Protein AF-A0A4Y4CRB0-F1 (afdb_monomer)

Radius of gyration: 25.73 Å; Cα contacts (8 Å, |Δi|>4): 33; chains: 1; bounding box: 75×57×46 Å

Structure (mmCIF, N/CA/C/O backbone):
data_AF-A0A4Y4CRB0-F1
#
_entry.id   AF-A0A4Y4CRB0-F1
#
loop_
_atom_site.group_PDB
_atom_site.id
_atom_site.type_symbol
_atom_site.label_atom_id
_atom_site.label_alt_id
_atom_site.label_comp_id
_atom_site.label_asym_id
_atom_site.label_entity_id
_atom_site.label_seq_id
_atom_site.pdbx_PDB_ins_code
_atom_site.Cartn_x
_atom_site.Cartn_y
_atom_site.Cartn_z
_atom_site.occupancy
_atom_site.B_iso_or_equiv
_atom_site.auth_seq_id
_atom_site.auth_comp_id
_atom_site.auth_asym_id
_atom_site.auth_atom_id
_atom_site.pdbx_PDB_model_num
ATOM 1 N N . MET A 1 1 ? 43.149 47.232 -13.795 1.00 36.75 1 MET A N 1
ATOM 2 C CA . MET A 1 1 ? 41.683 47.070 -13.944 1.00 36.75 1 MET A CA 1
ATOM 3 C C . MET A 1 1 ? 41.305 45.6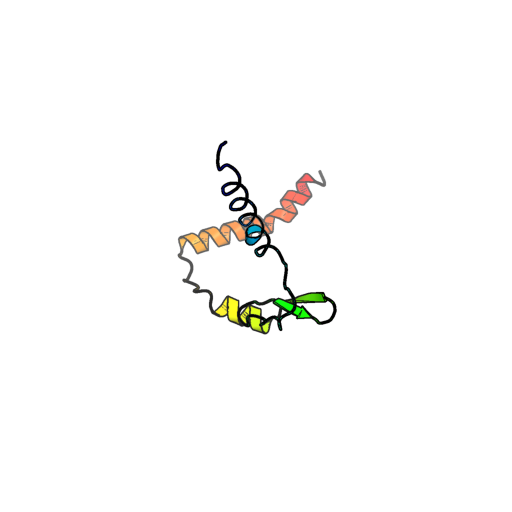62 -13.511 1.00 36.75 1 MET A C 1
ATOM 5 O O . MET A 1 1 ? 42.050 44.728 -13.763 1.00 36.75 1 MET A O 1
ATOM 9 N N . LYS A 1 2 ? 40.227 45.563 -12.729 1.00 37.97 2 LYS A N 1
ATOM 10 C CA . LYS A 1 2 ? 39.825 44.425 -11.890 1.00 37.97 2 LYS A CA 1
ATOM 11 C C . LYS A 1 2 ? 39.638 43.121 -12.679 1.00 37.97 2 LYS A C 1
ATOM 13 O O . LYS A 1 2 ? 38.772 43.053 -13.544 1.00 37.97 2 LYS A O 1
ATOM 18 N N . SER A 1 3 ? 40.368 42.081 -12.272 1.00 43.94 3 SER A N 1
ATOM 19 C CA . SER A 1 3 ? 40.029 40.670 -12.496 1.00 43.94 3 SER A CA 1
ATOM 20 C C . SER A 1 3 ? 38.631 40.403 -11.919 1.00 43.94 3 SER A C 1
ATOM 22 O O . SER A 1 3 ? 38.458 40.220 -10.715 1.00 43.94 3 SER A O 1
ATOM 24 N N . ARG A 1 4 ? 37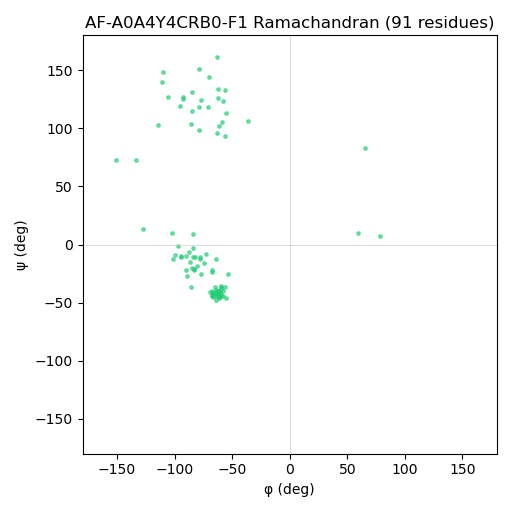.598 40.516 -12.761 1.00 48.31 4 ARG A N 1
ATOM 25 C CA . ARG A 1 4 ? 36.185 40.344 -12.375 1.00 48.31 4 ARG A CA 1
ATOM 26 C C . ARG A 1 4 ? 35.452 39.339 -13.272 1.00 48.31 4 ARG A C 1
ATOM 28 O O . ARG A 1 4 ? 34.233 39.259 -13.222 1.00 48.31 4 ARG A O 1
ATOM 35 N N . THR A 1 5 ? 36.190 38.562 -14.065 1.00 48.34 5 THR A N 1
ATOM 36 C CA . THR A 1 5 ? 35.623 37.692 -15.114 1.00 48.34 5 THR A CA 1
ATOM 37 C C . THR A 1 5 ? 35.536 36.217 -14.699 1.00 48.34 5 THR A C 1
ATOM 39 O O . THR A 1 5 ? 34.837 35.440 -15.337 1.00 48.34 5 THR A O 1
ATOM 42 N N . ALA A 1 6 ? 36.183 35.813 -13.599 1.00 47.19 6 ALA A N 1
ATOM 43 C CA . ALA A 1 6 ? 36.223 34.407 -13.172 1.00 47.19 6 ALA A CA 1
ATOM 44 C C . ALA A 1 6 ? 35.039 33.964 -12.286 1.00 47.19 6 ALA A C 1
ATOM 46 O O . ALA A 1 6 ? 34.827 32.770 -12.105 1.00 47.19 6 ALA A O 1
ATOM 47 N N . ARG A 1 7 ? 34.251 34.893 -11.724 1.00 45.97 7 ARG A N 1
ATOM 48 C CA . ARG A 1 7 ? 33.202 34.554 -10.737 1.00 45.97 7 ARG A CA 1
ATOM 49 C C . ARG A 1 7 ? 31.821 34.261 -11.327 1.00 45.97 7 ARG A C 1
ATOM 51 O O . ARG A 1 7 ? 30.964 33.769 -10.607 1.00 45.97 7 ARG A O 1
ATOM 58 N N . THR A 1 8 ? 31.598 34.513 -12.614 1.00 45.59 8 THR A N 1
ATOM 59 C CA . THR A 1 8 ? 30.245 34.454 -13.201 1.00 45.59 8 THR A CA 1
ATOM 60 C C . THR A 1 8 ? 29.913 33.137 -13.906 1.00 45.59 8 THR A C 1
ATOM 62 O O . THR A 1 8 ? 28.800 32.987 -14.389 1.00 45.59 8 THR A O 1
ATOM 65 N N . ARG A 1 9 ? 30.839 32.167 -13.976 1.00 46.16 9 ARG A N 1
ATOM 66 C CA . ARG A 1 9 ? 30.593 30.872 -14.648 1.00 46.16 9 ARG A CA 1
ATOM 67 C C . ARG A 1 9 ? 30.245 29.711 -13.716 1.00 46.16 9 ARG A C 1
ATOM 69 O O . ARG A 1 9 ? 29.849 28.659 -14.198 1.00 46.16 9 ARG A O 1
ATOM 76 N N . VAL A 1 10 ? 30.365 29.890 -12.400 1.00 46.50 10 VAL A N 1
ATOM 77 C CA . VAL A 1 10 ? 30.086 28.813 -11.430 1.00 46.50 10 VAL A CA 1
ATOM 78 C C . VAL A 1 10 ? 28.588 28.696 -11.120 1.00 46.50 10 VAL A C 1
ATOM 80 O O . VAL A 1 10 ? 28.123 27.635 -10.727 1.00 46.50 10 VAL A O 1
ATOM 83 N N . LEU A 1 11 ? 27.802 29.750 -11.356 1.00 47.28 11 LEU A N 1
ATOM 84 C CA . LEU A 1 11 ? 26.390 29.784 -10.959 1.00 47.28 11 LEU A CA 1
ATOM 85 C C . LEU A 1 11 ? 25.412 29.193 -11.987 1.00 47.28 11 LEU A C 1
ATOM 87 O O . LEU A 1 11 ? 24.231 29.063 -11.689 1.00 47.28 11 LEU A O 1
ATOM 91 N N . SER A 1 12 ? 25.878 28.819 -13.180 1.00 45.94 12 SER A N 1
ATOM 92 C CA . SER A 1 12 ? 25.002 28.327 -14.257 1.00 45.94 12 SER A CA 1
ATOM 93 C C . SER A 1 12 ? 24.875 26.803 -14.317 1.00 45.94 12 SER A C 1
ATOM 95 O O . SER A 1 12 ? 24.035 26.301 -15.054 1.00 45.94 12 SER A O 1
ATOM 97 N N . ILE A 1 13 ? 25.682 26.056 -13.557 1.00 51.97 13 ILE A N 1
ATOM 98 C CA . ILE A 1 13 ? 25.695 24.581 -13.611 1.00 51.97 13 ILE A CA 1
ATOM 99 C C . ILE A 1 13 ? 24.692 23.971 -12.610 1.00 51.97 13 ILE A C 1
ATOM 101 O O . ILE A 1 13 ? 24.197 22.866 -12.816 1.00 51.97 13 ILE A O 1
ATOM 105 N N . SER A 1 14 ? 24.300 24.714 -11.571 1.00 49.62 14 SER A N 1
ATOM 106 C CA . SER A 1 14 ? 23.447 24.204 -10.487 1.00 49.62 14 SER A CA 1
ATOM 107 C C . SER A 1 14 ? 21.968 24.028 -10.856 1.00 49.62 14 SER A C 1
ATOM 109 O O . SER A 1 14 ? 21.249 23.343 -10.139 1.00 49.62 14 SER A O 1
ATOM 111 N N . ALA A 1 15 ? 21.494 24.617 -11.959 1.00 52.19 15 ALA A N 1
ATOM 112 C CA . ALA A 1 15 ? 20.091 24.506 -12.374 1.00 52.19 15 ALA A CA 1
ATOM 113 C C . ALA A 1 15 ? 19.792 23.236 -13.197 1.00 52.19 15 ALA A C 1
ATOM 115 O O . ALA A 1 15 ? 18.644 22.807 -13.265 1.00 52.19 15 ALA A O 1
ATOM 116 N N . ALA A 1 16 ? 20.810 22.606 -13.794 1.00 51.31 16 ALA A N 1
ATOM 117 C CA . ALA A 1 16 ? 20.619 21.420 -14.634 1.00 51.31 16 ALA A CA 1
ATOM 118 C C .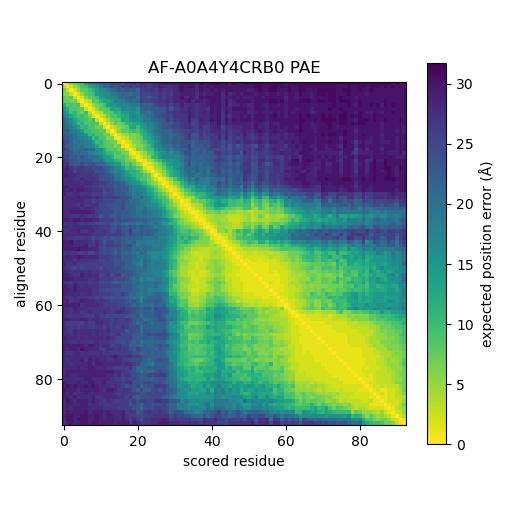 ALA A 1 16 ? 20.379 20.136 -13.818 1.00 51.31 16 ALA A C 1
ATOM 120 O O . ALA A 1 16 ? 19.713 19.220 -14.292 1.00 51.31 16 ALA A O 1
ATOM 121 N N . PHE A 1 17 ? 20.857 20.080 -12.571 1.00 51.84 17 PHE A N 1
ATOM 122 C CA . PHE A 1 17 ? 20.669 18.918 -11.694 1.00 51.84 17 PHE A CA 1
ATOM 123 C C . PHE A 1 17 ? 19.273 18.825 -11.065 1.00 51.84 17 PHE A C 1
ATOM 125 O O . PHE A 1 17 ? 18.920 17.777 -10.537 1.00 51.84 17 PHE A O 1
ATOM 132 N N . ALA A 1 18 ? 18.461 19.884 -11.133 1.00 55.00 18 ALA A N 1
ATOM 133 C CA . ALA A 1 18 ? 17.097 19.853 -10.606 1.00 55.00 18 ALA A CA 1
ATOM 134 C C . ALA A 1 18 ? 16.094 19.185 -11.568 1.00 55.00 18 ALA A C 1
ATOM 136 O O . ALA A 1 18 ? 15.020 18.772 -11.141 1.00 55.00 18 ALA A O 1
ATOM 137 N N . LEU A 1 19 ? 16.432 19.056 -12.857 1.00 48.56 19 LEU A N 1
ATOM 138 C CA . LEU A 1 19 ? 15.517 18.548 -13.889 1.00 48.56 19 LEU A CA 1
ATOM 139 C C . LEU A 1 19 ? 15.659 17.042 -14.157 1.00 48.56 19 LEU A C 1
ATOM 141 O O . LEU A 1 19 ? 14.789 16.457 -14.792 1.00 48.56 19 LEU A O 1
ATOM 145 N N . THR A 1 20 ? 16.695 16.377 -13.639 1.00 53.91 20 THR A N 1
ATOM 146 C CA . THR A 1 20 ? 16.848 14.918 -13.800 1.00 53.91 20 THR A CA 1
ATOM 147 C C . THR A 1 20 ? 15.949 14.108 -12.862 1.00 53.91 20 THR A C 1
ATOM 149 O O . THR A 1 20 ? 15.784 12.910 -13.069 1.00 53.91 20 THR A O 1
ATOM 152 N N . ALA A 1 21 ? 15.305 14.754 -11.884 1.00 51.97 21 ALA A N 1
ATOM 153 C CA . ALA A 1 21 ? 14.277 14.140 -11.042 1.00 51.97 21 ALA A CA 1
ATOM 154 C C . ALA A 1 21 ? 12.870 14.155 -11.683 1.00 51.97 21 ALA A C 1
ATOM 156 O O . ALA A 1 21 ? 11.936 13.597 -11.115 1.00 51.97 21 ALA A O 1
ATOM 157 N N . CYS A 1 22 ? 12.714 14.756 -12.871 1.00 59.03 22 CYS A N 1
ATOM 158 C CA . CYS A 1 22 ? 11.483 14.725 -13.660 1.00 59.03 22 CYS A CA 1
ATOM 159 C C . CYS A 1 22 ? 11.807 14.391 -15.129 1.00 59.03 22 CYS A C 1
ATOM 161 O O . CYS A 1 22 ? 11.785 15.251 -16.001 1.00 59.03 22 CYS A O 1
ATOM 163 N N . GLY A 1 23 ? 12.155 13.124 -15.380 1.00 54.28 23 GLY A N 1
ATOM 164 C CA . GLY A 1 23 ? 12.052 12.484 -16.698 1.00 54.28 23 GLY A CA 1
ATOM 165 C C . GLY A 1 23 ? 12.955 13.026 -17.812 1.00 54.28 23 GLY A C 1
ATOM 166 O O . GLY A 1 23 ? 12.505 13.756 -18.687 1.00 54.28 23 GLY A O 1
ATOM 167 N N . GLY A 1 24 ? 14.210 12.571 -17.856 1.00 45.03 24 GLY A N 1
ATOM 168 C CA . GLY A 1 24 ? 15.120 12.833 -18.976 1.00 45.03 24 GLY A CA 1
ATOM 169 C C . GLY A 1 24 ? 16.139 11.712 -19.164 1.00 45.03 24 GLY A C 1
ATOM 170 O O . GLY A 1 24 ? 17.304 11.869 -18.816 1.00 45.03 24 GLY A O 1
ATOM 171 N N . GLY A 1 25 ? 15.699 10.560 -19.677 1.00 48.44 25 GLY A N 1
ATOM 172 C CA . GLY A 1 25 ? 16.571 9.424 -19.989 1.00 48.44 25 GLY A CA 1
ATOM 173 C C . GLY A 1 25 ? 17.316 9.633 -21.308 1.00 48.44 25 GLY A C 1
ATOM 174 O O . GLY A 1 25 ? 16.765 9.397 -22.380 1.00 48.44 25 GLY A O 1
ATOM 175 N N . SER A 1 26 ? 18.574 10.071 -21.247 1.00 48.66 26 SER A N 1
ATOM 176 C CA . SER A 1 26 ? 19.450 10.160 -22.416 1.00 48.66 26 SER A CA 1
ATOM 177 C C . SER A 1 26 ? 20.146 8.820 -22.684 1.00 48.66 26 SER A C 1
ATOM 179 O O . SER A 1 26 ? 21.111 8.480 -22.006 1.00 48.66 26 SER A O 1
ATOM 181 N N . GLY A 1 27 ? 19.672 8.086 -23.693 1.00 47.03 27 GLY A N 1
ATOM 182 C CA . GLY A 1 27 ? 20.505 7.387 -24.688 1.00 47.03 27 GLY A CA 1
ATOM 183 C C . GLY A 1 27 ? 21.531 6.324 -24.260 1.00 47.03 27 GLY A C 1
ATOM 184 O O . GLY A 1 27 ? 22.317 5.906 -25.103 1.00 47.03 27 GLY A O 1
ATOM 185 N N . GLY A 1 28 ? 21.552 5.864 -23.014 1.00 42.38 28 GLY A N 1
ATOM 186 C CA . GLY A 1 28 ? 22.222 4.626 -22.607 1.00 42.38 28 GLY A CA 1
ATOM 187 C C . GLY A 1 28 ? 21.148 3.620 -22.235 1.00 42.38 28 GLY A C 1
ATOM 188 O O . GLY A 1 28 ? 20.152 4.044 -21.653 1.00 42.38 28 GLY A O 1
ATOM 189 N N . ALA A 1 29 ? 21.310 2.342 -22.607 1.00 47.53 29 ALA A N 1
ATOM 190 C CA . ALA A 1 29 ? 20.371 1.265 -22.285 1.00 47.53 29 ALA A CA 1
ATOM 191 C C . ALA A 1 29 ? 19.803 1.489 -20.882 1.00 47.53 29 ALA A C 1
ATOM 193 O O . ALA A 1 29 ? 20.538 1.381 -19.900 1.00 47.53 29 ALA A O 1
ATOM 194 N N . ALA A 1 30 ? 18.537 1.915 -20.820 1.00 51.19 30 ALA A N 1
ATOM 195 C CA . ALA A 1 30 ? 17.877 2.194 -19.565 1.00 51.19 30 ALA A CA 1
ATOM 196 C C . ALA A 1 30 ? 17.922 0.881 -18.798 1.00 51.19 30 ALA A C 1
ATOM 198 O O . ALA A 1 30 ? 17.252 -0.083 -19.170 1.00 51.19 30 ALA A O 1
ATOM 199 N N . SER A 1 31 ? 18.787 0.806 -17.789 1.00 49.06 31 SER A N 1
ATOM 200 C CA . SER A 1 31 ? 18.734 -0.271 -16.825 1.00 49.06 31 SER A CA 1
ATOM 201 C C . SER A 1 31 ? 17.385 -0.100 -16.156 1.00 49.06 31 SER A C 1
ATOM 203 O O . SER A 1 31 ? 17.220 0.770 -15.301 1.00 49.06 31 SER A O 1
ATOM 205 N N . VAL A 1 32 ? 16.390 -0.838 -16.643 1.00 56.50 32 VAL A N 1
ATOM 206 C CA . VAL A 1 32 ? 15.091 -0.916 -15.998 1.00 56.50 32 VAL A CA 1
ATOM 207 C C . VAL A 1 32 ? 15.394 -1.508 -14.638 1.00 56.50 32 VAL A C 1
ATOM 209 O O . VAL A 1 32 ? 15.697 -2.695 -14.528 1.00 56.50 32 VAL A O 1
ATOM 212 N N . ASP A 1 33 ? 15.415 -0.649 -13.627 1.00 63.62 33 ASP A N 1
ATOM 213 C CA . ASP A 1 33 ? 15.557 -1.073 -12.252 1.00 63.62 33 ASP A CA 1
ATOM 214 C C . ASP A 1 33 ? 14.437 -2.080 -11.986 1.00 63.62 33 ASP A C 1
ATOM 216 O O . ASP A 1 33 ? 13.251 -1.757 -12.068 1.00 63.62 33 ASP A O 1
ATOM 220 N N . ALA A 1 34 ? 14.811 -3.339 -11.760 1.00 62.81 34 ALA A N 1
ATOM 221 C CA . ALA A 1 34 ? 13.855 -4.423 -11.569 1.00 62.81 34 ALA A CA 1
ATOM 222 C C . ALA A 1 34 ? 13.009 -4.227 -10.299 1.00 62.81 34 ALA A C 1
ATOM 224 O O . ALA A 1 34 ? 11.995 -4.905 -10.139 1.00 62.81 34 ALA A O 1
ATOM 225 N N . THR A 1 35 ? 13.401 -3.292 -9.425 1.00 67.25 35 THR A N 1
ATOM 226 C CA . THR A 1 35 ? 12.630 -2.885 -8.247 1.00 67.25 35 THR A CA 1
ATOM 227 C C . THR A 1 35 ? 11.541 -1.855 -8.562 1.00 67.25 35 THR A C 1
ATOM 229 O O . THR A 1 35 ? 10.673 -1.608 -7.730 1.00 67.25 35 THR A O 1
ATOM 232 N N . GLN A 1 36 ? 11.522 -1.278 -9.766 1.00 77.94 36 GLN A N 1
ATOM 233 C CA . GLN A 1 36 ? 10.435 -0.414 -10.216 1.00 77.94 36 GLN A CA 1
ATOM 234 C C . GLN A 1 36 ? 9.304 -1.281 -10.799 1.00 77.94 36 GLN A C 1
ATOM 236 O O . GLN A 1 36 ? 9.553 -2.134 -11.658 1.00 77.94 36 GLN A O 1
ATOM 241 N N . PRO A 1 37 ? 8.037 -1.063 -10.397 1.00 80.12 37 PRO A N 1
ATOM 242 C CA . PRO A 1 37 ? 6.909 -1.820 -10.933 1.00 80.12 37 PRO A CA 1
ATOM 243 C C . PRO A 1 37 ? 6.557 -1.421 -12.375 1.00 80.12 37 PRO A C 1
ATOM 245 O O . PRO A 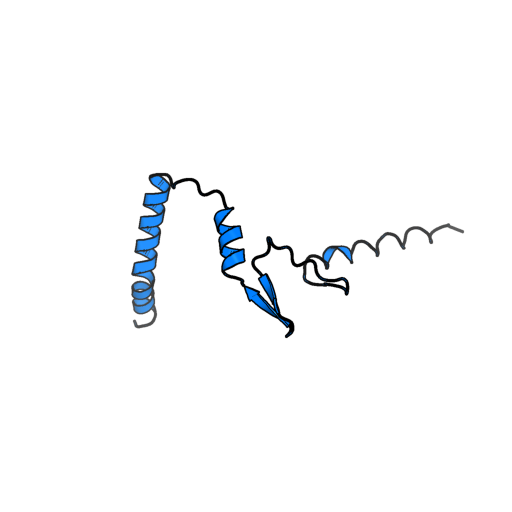1 37 ? 5.725 -2.074 -13.001 1.00 80.12 37 PRO A O 1
ATOM 248 N N . VAL A 1 38 ? 7.175 -0.358 -12.900 1.00 81.50 38 VAL A N 1
ATOM 249 C CA . VAL A 1 38 ? 6.917 0.187 -14.234 1.00 81.50 38 VAL A CA 1
ATOM 250 C C . VAL A 1 38 ? 7.868 -0.417 -15.265 1.00 81.50 38 VAL A C 1
ATOM 252 O O . VAL A 1 38 ? 9.088 -0.363 -15.126 1.00 81.50 38 VAL A O 1
ATOM 255 N N . GLU A 1 39 ? 7.296 -0.945 -16.339 1.00 74.38 39 GLU A N 1
ATOM 256 C CA . GLU A 1 39 ? 7.981 -1.363 -17.553 1.00 74.38 39 GLU A CA 1
ATOM 257 C C . GLU A 1 39 ? 7.689 -0.340 -18.657 1.00 74.38 39 GLU A C 1
ATOM 259 O O . GLU A 1 39 ? 6.537 -0.001 -18.925 1.00 74.38 39 GLU A O 1
ATOM 264 N N . VAL A 1 40 ? 8.732 0.189 -19.297 1.00 69.56 40 VAL A N 1
ATOM 265 C CA . VAL A 1 40 ? 8.565 1.063 -20.464 1.00 69.56 40 VAL A CA 1
ATOM 266 C C . VAL A 1 40 ? 8.445 0.175 -21.698 1.00 69.56 40 VAL A C 1
ATOM 268 O O . VAL A 1 40 ? 9.392 -0.535 -22.039 1.00 69.56 40 VAL A O 1
ATOM 271 N N . VAL A 1 41 ? 7.285 0.197 -22.354 1.00 69.06 41 VAL A N 1
ATOM 272 C CA . VAL A 1 41 ? 7.060 -0.533 -23.607 1.00 69.06 41 VAL A CA 1
ATOM 273 C C . VAL A 1 41 ? 7.674 0.248 -24.771 1.00 69.06 41 VAL A C 1
ATOM 275 O O . VAL A 1 41 ? 7.760 1.476 -24.738 1.00 69.06 41 VAL A O 1
ATOM 278 N N . VAL A 1 42 ? 8.093 -0.474 -25.814 1.00 59.91 42 VAL A N 1
ATOM 279 C CA . VAL A 1 42 ? 8.744 0.055 -27.029 1.00 59.91 42 VAL A CA 1
ATOM 280 C C . VAL A 1 42 ? 7.928 1.168 -27.714 1.00 59.91 42 VAL A C 1
ATOM 282 O O . VAL A 1 42 ? 8.513 2.056 -28.327 1.00 59.91 42 VAL A O 1
ATOM 285 N N . ASP A 1 43 ? 6.607 1.198 -27.521 1.00 76.25 43 ASP A N 1
ATOM 286 C CA . ASP A 1 43 ? 5.695 2.212 -28.074 1.00 76.25 43 ASP A CA 1
ATOM 287 C C . ASP A 1 43 ? 5.593 3.501 -27.229 1.00 76.25 43 ASP A C 1
ATOM 289 O O . ASP A 1 43 ? 4.730 4.345 -27.465 1.00 76.25 43 ASP A O 1
ATOM 293 N N . GLY A 1 44 ? 6.439 3.664 -26.206 1.00 71.88 44 GLY A N 1
ATOM 294 C CA . GLY A 1 44 ? 6.446 4.844 -25.333 1.00 71.88 44 GLY A CA 1
ATOM 295 C C . GLY A 1 44 ? 5.343 4.859 -24.269 1.00 71.88 44 GLY A C 1
ATOM 296 O O . GLY A 1 44 ? 5.198 5.847 -23.550 1.00 71.88 44 GLY A O 1
ATOM 297 N N . VAL A 1 45 ? 4.582 3.769 -24.131 1.00 78.38 45 VAL A N 1
ATOM 298 C CA . VAL A 1 45 ? 3.594 3.595 -23.059 1.00 78.38 45 VAL A CA 1
ATOM 299 C C . VAL A 1 45 ? 4.243 2.881 -21.877 1.00 78.38 45 VAL A C 1
ATOM 301 O O . VAL A 1 45 ? 4.793 1.789 -22.011 1.00 78.38 45 VAL A O 1
ATOM 304 N N . ALA A 1 46 ? 4.164 3.494 -20.700 1.00 81.50 46 ALA A N 1
ATOM 305 C CA . ALA A 1 46 ? 4.549 2.856 -19.450 1.00 81.50 46 ALA A CA 1
ATOM 306 C C . ALA A 1 46 ? 3.444 1.888 -18.998 1.00 81.50 46 ALA A C 1
ATOM 308 O O . ALA A 1 46 ? 2.289 2.287 -18.845 1.00 81.50 46 ALA A O 1
ATOM 309 N N . GLN A 1 47 ? 3.791 0.623 -18.774 1.00 83.31 47 GLN A N 1
ATOM 310 C CA . GLN A 1 47 ? 2.905 -0.388 -18.203 1.00 83.31 47 GLN A CA 1
ATOM 311 C C . GLN A 1 47 ? 3.358 -0.758 -16.793 1.00 83.31 47 GLN A C 1
ATOM 313 O O . GLN A 1 47 ? 4.543 -0.730 -16.482 1.00 83.31 47 GLN A O 1
ATOM 318 N N . ILE A 1 48 ? 2.414 -1.113 -15.924 1.00 86.00 48 ILE A N 1
ATOM 319 C CA . ILE A 1 48 ? 2.726 -1.618 -14.584 1.00 86.00 48 ILE A CA 1
ATOM 320 C C . ILE A 1 48 ? 2.725 -3.145 -14.641 1.00 86.00 48 ILE A C 1
ATOM 322 O O . ILE A 1 48 ? 1.704 -3.761 -14.945 1.00 86.00 48 ILE A O 1
ATOM 326 N N . SER A 1 49 ? 3.861 -3.760 -14.324 1.00 86.06 49 SER A N 1
ATOM 327 C CA . SER A 1 49 ? 3.990 -5.211 -14.231 1.00 86.06 49 SER A CA 1
ATOM 328 C C . SER A 1 49 ? 3.428 -5.703 -12.902 1.00 86.06 49 SER A C 1
ATOM 330 O O . SER A 1 49 ? 3.949 -5.374 -11.835 1.00 86.06 49 SER A O 1
ATOM 332 N N . ALA A 1 50 ? 2.386 -6.534 -12.955 1.00 87.25 50 ALA A N 1
ATOM 333 C CA . ALA A 1 50 ? 1.779 -7.123 -11.761 1.00 87.25 50 ALA A CA 1
ATOM 334 C C . ALA A 1 50 ? 2.780 -7.967 -10.950 1.00 87.25 50 ALA A C 1
ATOM 336 O O . ALA A 1 50 ? 2.760 -7.933 -9.722 1.00 87.25 50 ALA A O 1
ATOM 337 N N . ALA A 1 51 ? 3.687 -8.681 -11.626 1.00 86.12 51 ALA A N 1
ATOM 338 C CA . ALA A 1 51 ? 4.709 -9.495 -10.971 1.00 86.12 51 ALA A CA 1
ATOM 339 C C . ALA A 1 51 ? 5.724 -8.631 -10.206 1.00 86.12 51 ALA A C 1
ATOM 341 O O . ALA A 1 51 ? 6.024 -8.913 -9.046 1.00 86.12 51 ALA A O 1
ATOM 342 N N . ARG A 1 52 ? 6.209 -7.543 -10.824 1.00 85.69 52 ARG A N 1
ATOM 343 C CA . ARG A 1 52 ? 7.135 -6.608 -10.164 1.00 85.69 52 ARG A CA 1
ATOM 344 C C . ARG A 1 52 ? 6.454 -5.853 -9.035 1.00 85.69 52 ARG A C 1
ATOM 346 O O . ARG A 1 52 ? 7.012 -5.765 -7.949 1.00 85.69 52 ARG A O 1
ATOM 353 N N . LEU A 1 53 ? 5.231 -5.372 -9.262 1.00 86.94 53 LEU A N 1
ATOM 354 C CA . LEU A 1 53 ? 4.431 -4.721 -8.229 1.00 86.94 53 LEU A CA 1
ATOM 355 C C . LEU A 1 53 ? 4.209 -5.649 -7.031 1.00 86.94 53 LEU A C 1
ATOM 357 O O . LEU A 1 53 ? 4.401 -5.223 -5.899 1.00 86.94 53 LEU A O 1
ATOM 361 N N . GLY A 1 54 ? 3.875 -6.918 -7.270 1.00 87.44 54 GLY A N 1
ATOM 362 C CA . GLY A 1 54 ? 3.742 -7.917 -6.212 1.00 87.44 54 GLY A CA 1
ATOM 363 C C . GLY A 1 54 ? 5.040 -8.127 -5.430 1.00 87.44 54 GLY A C 1
ATOM 364 O O . GLY A 1 54 ? 5.004 -8.183 -4.205 1.00 87.44 54 GLY A O 1
ATOM 365 N N . GLY A 1 55 ? 6.188 -8.171 -6.114 1.00 86.62 55 GLY A N 1
ATOM 366 C CA . GLY A 1 55 ? 7.501 -8.247 -5.466 1.00 86.62 55 GLY A CA 1
ATOM 367 C C . GLY A 1 55 ? 7.815 -7.026 -4.597 1.00 86.62 55 GLY A C 1
ATOM 368 O O . GLY A 1 55 ? 8.257 -7.179 -3.462 1.00 86.62 55 GLY A O 1
ATOM 369 N N . VAL A 1 56 ? 7.529 -5.820 -5.097 1.00 88.00 56 VAL A N 1
ATOM 370 C CA . VAL A 1 56 ? 7.716 -4.562 -4.355 1.00 88.00 56 VAL A CA 1
ATOM 371 C C . VAL A 1 56 ? 6.804 -4.509 -3.133 1.00 88.00 56 VAL A C 1
ATOM 373 O O . VAL A 1 56 ? 7.273 -4.225 -2.036 1.00 88.00 56 VAL A O 1
ATOM 376 N N . LEU A 1 57 ? 5.518 -4.824 -3.300 1.00 87.12 57 LEU A N 1
ATOM 377 C CA . LEU A 1 57 ? 4.547 -4.836 -2.204 1.00 87.12 57 LEU A CA 1
ATOM 378 C C . LEU A 1 57 ? 4.865 -5.917 -1.167 1.00 87.12 57 LEU A C 1
ATOM 380 O O . LEU A 1 57 ? 4.707 -5.674 0.022 1.00 87.12 57 LEU A O 1
ATOM 384 N N . GLY A 1 58 ? 5.353 -7.083 -1.594 1.00 84.75 58 GLY A N 1
ATOM 385 C CA . GLY A 1 58 ? 5.778 -8.152 -0.690 1.00 84.75 58 GLY A CA 1
ATOM 386 C C . GLY A 1 58 ? 7.024 -7.807 0.131 1.00 84.75 58 GLY A C 1
ATOM 387 O O . GLY A 1 58 ? 7.233 -8.394 1.188 1.00 84.75 58 GLY A O 1
ATOM 388 N N . ALA A 1 59 ? 7.837 -6.854 -0.332 1.00 86.25 59 ALA A N 1
ATOM 389 C CA . ALA A 1 59 ? 8.985 -6.338 0.408 1.00 86.25 59 ALA A CA 1
ATOM 390 C C . ALA A 1 59 ? 8.613 -5.228 1.408 1.00 86.25 59 ALA A C 1
ATOM 392 O O . ALA A 1 59 ? 9.454 -4.847 2.224 1.00 86.25 59 ALA A O 1
ATOM 393 N N . VAL A 1 60 ? 7.382 -4.702 1.361 1.00 85.56 60 VAL A N 1
ATOM 394 C CA . VAL A 1 60 ? 6.905 -3.727 2.348 1.00 85.56 60 VAL A CA 1
ATOM 395 C C . VAL A 1 60 ? 6.702 -4.466 3.673 1.00 85.56 60 VAL A C 1
ATOM 397 O O . VAL A 1 60 ? 5.890 -5.392 3.720 1.00 85.56 60 VAL A O 1
ATOM 400 N N . PRO A 1 61 ? 7.421 -4.103 4.750 1.00 78.38 61 PRO A N 1
ATOM 401 C CA . PRO A 1 61 ? 7.168 -4.687 6.056 1.00 78.38 61 PRO A CA 1
ATOM 402 C C . PRO A 1 61 ? 5.746 -4.321 6.479 1.00 78.38 61 PRO A C 1
ATOM 404 O O . PRO A 1 61 ? 5.363 -3.152 6.455 1.00 78.38 61 PRO A O 1
ATOM 407 N N . VAL A 1 62 ? 4.954 -5.337 6.813 1.00 84.38 62 VAL A N 1
ATOM 408 C CA . VAL A 1 62 ? 3.585 -5.154 7.291 1.00 84.38 62 VAL A CA 1
ATOM 409 C C . VAL A 1 62 ? 3.538 -5.630 8.732 1.00 84.38 62 VAL A C 1
ATOM 411 O O . VAL A 1 62 ? 3.520 -6.834 8.995 1.00 84.38 62 VAL A O 1
ATOM 414 N N . GLU A 1 63 ? 3.539 -4.698 9.680 1.00 88.81 63 GLU A N 1
ATOM 415 C CA . GLU A 1 63 ? 3.174 -5.028 11.049 1.00 88.81 63 GLU A CA 1
ATOM 416 C C . GLU A 1 63 ? 1.668 -5.323 11.143 1.00 88.81 63 GLU A C 1
ATOM 418 O O . GLU A 1 63 ? 0.853 -4.699 10.452 1.00 88.81 63 GLU A O 1
ATOM 423 N N . PRO A 1 64 ? 1.253 -6.275 11.999 1.00 89.44 64 PRO A N 1
ATOM 424 C CA . PRO A 1 64 ? -0.160 -6.464 12.273 1.00 89.44 64 PRO A CA 1
ATOM 425 C C . PRO A 1 64 ? -0.733 -5.194 12.908 1.00 89.44 64 PRO A C 1
ATOM 427 O O . PRO A 1 64 ? -0.169 -4.651 13.858 1.00 89.44 64 PRO A O 1
ATOM 430 N N . LEU A 1 65 ? -1.889 -4.760 12.408 1.00 90.38 65 LEU A N 1
ATOM 431 C CA . LEU A 1 65 ? -2.625 -3.628 12.966 1.00 90.38 65 LEU A CA 1
ATOM 432 C C . LEU A 1 65 ? -2.925 -3.869 14.448 1.00 90.38 65 LEU A C 1
ATOM 434 O O . LEU A 1 65 ? -3.449 -4.923 14.825 1.00 90.38 65 LEU A O 1
ATOM 438 N N . SER A 1 66 ? -2.677 -2.865 15.281 1.00 94.75 66 SER A N 1
ATOM 439 C CA . SER A 1 66 ? -3.128 -2.865 16.669 1.00 94.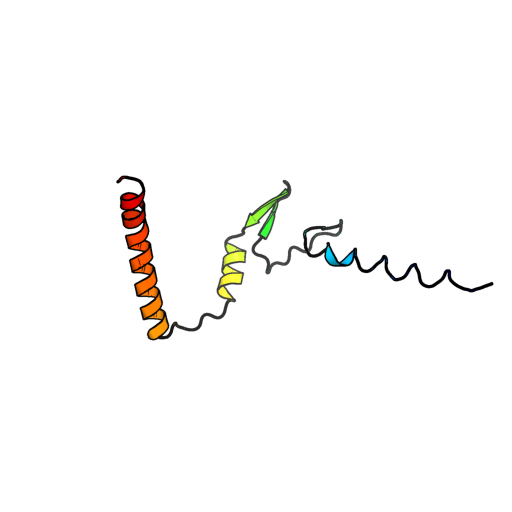75 66 SER A CA 1
ATOM 440 C C . SER A 1 66 ? -4.659 -2.886 16.755 1.00 94.75 66 SER A C 1
ATOM 442 O O . SER A 1 66 ? -5.370 -2.517 15.817 1.00 94.75 66 SER A O 1
ATOM 444 N N . THR A 1 67 ? -5.206 -3.264 17.912 1.00 96.00 67 THR A N 1
ATOM 445 C CA . THR A 1 67 ? -6.663 -3.270 18.143 1.00 96.00 67 THR A CA 1
ATOM 446 C C . THR A 1 67 ? -7.302 -1.896 17.902 1.00 96.00 67 THR A C 1
ATOM 448 O O . THR A 1 67 ? -8.415 -1.806 17.377 1.00 96.00 67 THR A O 1
ATOM 451 N N . ALA A 1 68 ? -6.596 -0.816 18.253 1.00 95.31 68 ALA A N 1
ATOM 452 C CA . ALA A 1 68 ? -7.069 0.549 18.039 1.00 95.31 68 ALA A CA 1
ATOM 453 C C . ALA A 1 68 ? -7.129 0.898 16.543 1.00 95.31 68 ALA A C 1
ATOM 455 O O . ALA A 1 68 ? -8.132 1.436 16.075 1.00 95.31 68 ALA A O 1
ATOM 456 N N . GLU A 1 69 ? -6.102 0.532 15.775 1.00 96.19 69 GLU A N 1
ATOM 457 C CA . GLU A 1 69 ? -6.069 0.764 14.327 1.00 96.19 69 GLU A CA 1
ATOM 458 C C . GLU A 1 69 ? -7.111 -0.079 13.591 1.00 96.19 69 GLU A C 1
ATOM 460 O O . GLU A 1 69 ? -7.790 0.431 12.703 1.00 96.19 69 GLU A O 1
ATOM 465 N N . GLN A 1 70 ? -7.312 -1.338 13.996 1.00 96.19 70 GLN A N 1
ATOM 466 C CA . GLN A 1 70 ? -8.380 -2.181 13.449 1.00 96.19 70 GLN A CA 1
ATOM 467 C C . GLN A 1 70 ? -9.761 -1.559 13.683 1.00 96.19 70 GLN A C 1
ATOM 469 O O . GLN A 1 70 ? -10.583 -1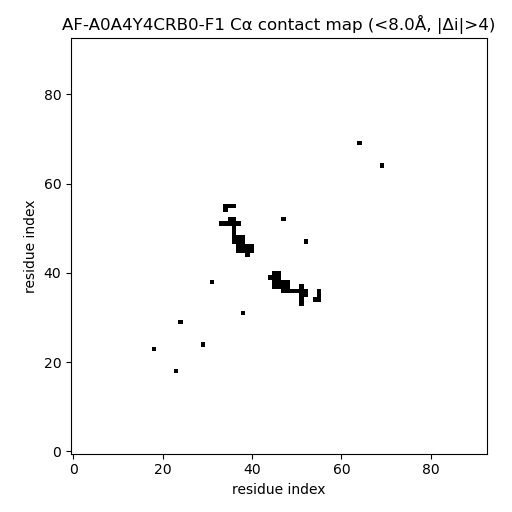.512 12.768 1.00 96.19 70 GLN A O 1
ATOM 474 N N . THR A 1 71 ? -10.003 -1.029 14.885 1.00 95.94 71 THR A N 1
ATOM 475 C CA . THR A 1 71 ? -11.268 -0.358 15.219 1.00 95.94 71 THR A CA 1
ATOM 476 C C . THR A 1 71 ? -11.462 0.908 14.380 1.00 95.94 71 THR A C 1
ATOM 478 O O . THR A 1 71 ? -12.537 1.122 13.822 1.00 95.94 71 THR A O 1
ATOM 481 N N . SER A 1 72 ? -10.407 1.715 14.232 1.00 95.31 72 SER A N 1
ATOM 482 C CA . SER A 1 72 ? -10.414 2.913 13.385 1.00 95.31 72 SER A CA 1
ATOM 483 C C . SER A 1 72 ? -10.706 2.577 11.916 1.00 95.31 72 SER A C 1
ATOM 485 O O . SER A 1 72 ? -11.564 3.197 11.289 1.00 95.31 72 SER A O 1
ATOM 487 N N . LEU A 1 73 ? -10.071 1.533 11.371 1.00 95.69 73 LEU A N 1
ATOM 488 C CA . LEU A 1 73 ? -10.321 1.060 10.006 1.00 95.69 73 LEU A CA 1
ATOM 489 C C . LEU A 1 73 ? -11.757 0.578 9.802 1.00 95.69 73 LEU A C 1
ATOM 491 O O . LEU A 1 73 ? -12.340 0.847 8.755 1.00 95.69 73 LEU A O 1
ATOM 495 N N . MET A 1 74 ? -12.340 -0.117 10.781 1.00 96.69 74 MET A N 1
ATOM 496 C CA . MET A 1 74 ? -13.743 -0.534 10.710 1.00 96.69 74 MET A CA 1
ATOM 497 C C . MET A 1 74 ? -14.686 0.667 10.664 1.00 96.69 74 MET A C 1
ATOM 499 O O . MET A 1 74 ? -15.603 0.686 9.848 1.00 96.69 74 MET A O 1
ATOM 503 N N . PHE A 1 75 ? -14.424 1.693 11.475 1.00 95.94 75 PHE A N 1
ATOM 504 C CA . PHE A 1 75 ? -15.196 2.931 11.426 1.00 95.94 75 PHE A CA 1
ATOM 505 C C . PHE A 1 75 ? -15.083 3.624 10.058 1.00 95.94 75 PHE A C 1
ATOM 507 O O . PHE A 1 75 ? -16.099 3.987 9.469 1.00 95.94 75 PHE A O 1
ATOM 514 N N . MET A 1 76 ? -13.869 3.747 9.510 1.00 96.50 76 MET A N 1
ATOM 515 C CA . MET A 1 76 ? -13.663 4.3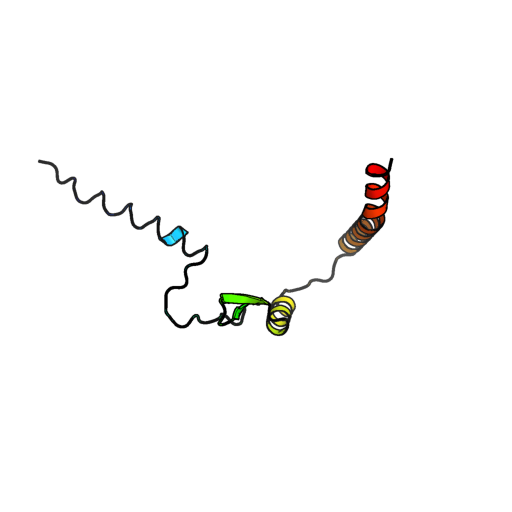55 8.188 1.00 96.50 76 MET A CA 1
ATOM 516 C C . MET A 1 76 ? -14.379 3.584 7.072 1.00 96.50 76 MET A C 1
ATOM 518 O O . MET A 1 76 ? -14.993 4.204 6.207 1.00 96.50 76 MET A O 1
ATOM 522 N N . ARG A 1 77 ? -14.362 2.245 7.115 1.00 96.62 77 ARG A N 1
ATOM 523 C CA . ARG A 1 77 ? -15.081 1.399 6.146 1.00 96.62 77 ARG A CA 1
ATOM 524 C C . ARG A 1 77 ? -16.593 1.583 6.218 1.00 96.62 77 ARG A C 1
ATOM 526 O O . ARG A 1 77 ? -17.247 1.595 5.178 1.00 96.62 77 ARG A O 1
ATOM 533 N N . GLU A 1 78 ? -17.154 1.735 7.416 1.00 96.50 78 GLU A N 1
ATOM 534 C CA . GLU A 1 78 ? -18.584 2.026 7.558 1.00 96.50 78 GLU A CA 1
ATOM 535 C C . GLU A 1 78 ? -18.940 3.408 7.006 1.00 96.50 78 GLU A C 1
ATOM 537 O O . GLU A 1 78 ? -19.924 3.541 6.279 1.00 96.50 78 GLU A O 1
ATOM 542 N N . GLU A 1 79 ? -18.124 4.428 7.269 1.00 94.19 79 GLU A N 1
ATOM 543 C CA . GLU A 1 79 ? -18.358 5.761 6.707 1.00 94.19 79 GLU A CA 1
ATOM 544 C C . GLU A 1 79 ? -18.246 5.772 5.177 1.00 94.19 79 GLU A C 1
ATOM 546 O O . GLU A 1 79 ? -19.095 6.364 4.507 1.00 94.19 79 GLU A O 1
ATOM 551 N N . GLU A 1 80 ? -17.274 5.056 4.608 1.00 94.00 80 GLU A N 1
ATOM 552 C CA . GLU A 1 80 ? -17.139 4.888 3.158 1.00 94.00 80 GLU A CA 1
ATOM 553 C C . GLU A 1 80 ? -18.345 4.153 2.556 1.00 94.00 80 GLU A C 1
ATOM 555 O O . GLU A 1 80 ? -18.891 4.588 1.541 1.00 94.00 80 GLU A O 1
ATOM 560 N N . ARG A 1 81 ? -18.841 3.095 3.215 1.00 94.75 81 ARG A N 1
ATOM 561 C CA . ARG A 1 81 ? -20.053 2.371 2.794 1.00 94.75 81 ARG A CA 1
ATOM 562 C C . ARG A 1 81 ? -21.285 3.279 2.764 1.00 94.75 81 ARG A C 1
ATOM 564 O O . ARG A 1 81 ? -22.160 3.110 1.914 1.00 94.75 81 ARG A O 1
ATOM 571 N N . LEU A 1 82 ? -21.378 4.224 3.697 1.00 92.56 82 LEU A N 1
ATOM 572 C CA . LEU A 1 82 ? -22.495 5.163 3.799 1.00 92.56 82 LEU A CA 1
ATOM 573 C C . LEU A 1 82 ? -22.357 6.373 2.863 1.00 92.56 82 LEU A C 1
ATOM 575 O O . LEU A 1 82 ? -23.367 7.007 2.542 1.00 92.56 82 LEU A O 1
ATOM 579 N N . ALA A 1 83 ? -21.144 6.700 2.415 1.00 92.00 83 ALA A N 1
ATOM 580 C CA . ALA A 1 83 ? -20.863 7.902 1.637 1.00 92.00 83 ALA A CA 1
ATOM 581 C C . ALA A 1 83 ? -21.721 8.036 0.361 1.00 92.00 83 ALA A C 1
ATOM 583 O O . ALA A 1 83 ? -22.309 9.105 0.180 1.00 92.00 83 ALA A O 1
ATOM 584 N N . PRO A 1 84 ? -21.914 7.000 -0.485 1.00 90.56 84 PRO A N 1
ATOM 585 C CA . PRO A 1 84 ? -22.744 7.124 -1.686 1.00 90.56 84 PRO A CA 1
ATOM 586 C C . PRO A 1 84 ? -24.185 7.545 -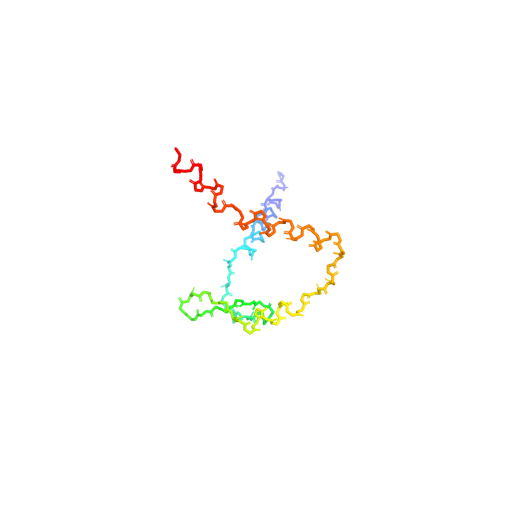1.381 1.00 90.56 84 PRO A C 1
ATOM 588 O O . PRO A 1 84 ? -24.745 8.382 -2.085 1.00 90.56 84 PRO A O 1
ATOM 591 N N . ALA A 1 85 ? -24.774 7.013 -0.305 1.00 88.75 85 ALA A N 1
ATOM 592 C CA . ALA A 1 85 ? -26.128 7.363 0.115 1.00 88.75 85 ALA A CA 1
ATOM 593 C C . ALA A 1 85 ? -26.204 8.802 0.649 1.00 88.75 85 ALA A C 1
ATOM 595 O O . ALA A 1 85 ? -27.137 9.531 0.310 1.00 88.75 85 ALA A O 1
ATOM 596 N N . LYS A 1 86 ? -25.201 9.237 1.429 1.00 84.44 86 LYS A N 1
ATOM 597 C CA . LYS A 1 86 ? -25.092 10.630 1.895 1.00 84.44 86 LYS A CA 1
ATOM 598 C C . LYS A 1 86 ? -24.969 11.599 0.711 1.00 84.44 86 LYS A C 1
ATOM 600 O O . LYS A 1 86 ? -25.670 12.603 0.682 1.00 84.44 86 LYS A O 1
ATOM 605 N N . TYR A 1 87 ? -24.145 11.285 -0.290 1.00 81.12 87 TYR A N 1
ATOM 606 C CA . TYR A 1 87 ? -24.012 12.113 -1.494 1.00 81.12 87 TYR A CA 1
ATOM 607 C C . TYR A 1 87 ? -25.285 12.130 -2.345 1.00 81.12 87 TYR A C 1
ATOM 609 O O . TYR A 1 87 ? -25.694 13.196 -2.802 1.00 81.12 87 TYR A O 1
ATOM 617 N N . ALA A 1 88 ? -25.951 10.985 -2.518 1.00 83.94 88 ALA A N 1
ATOM 618 C CA . ALA A 1 88 ? -27.217 10.911 -3.244 1.00 83.94 88 ALA A CA 1
ATOM 619 C C . ALA A 1 88 ? -28.308 11.781 -2.594 1.00 83.94 88 ALA A C 1
ATOM 621 O O . ALA A 1 88 ? -29.054 12.452 -3.303 1.00 83.94 88 ALA A O 1
ATOM 622 N N . ALA A 1 89 ? -28.354 11.835 -1.259 1.00 78.00 89 ALA A N 1
ATOM 623 C CA . ALA A 1 89 ? -29.280 12.692 -0.519 1.00 78.00 89 ALA A CA 1
ATOM 624 C C . ALA A 1 89 ? -28.990 14.200 -0.670 1.00 78.00 89 ALA A C 1
ATOM 626 O O . ALA A 1 89 ? -29.897 15.005 -0.491 1.00 78.00 89 ALA A O 1
ATOM 627 N N . ILE A 1 90 ? -27.751 14.587 -0.995 1.00 78.56 90 ILE A N 1
ATOM 628 C CA . ILE A 1 90 ? -27.358 15.992 -1.212 1.00 78.56 90 ILE A CA 1
ATOM 629 C C . ILE A 1 90 ? -27.629 16.434 -2.657 1.00 78.56 90 ILE A C 1
ATOM 631 O O . ILE A 1 90 ? -27.991 17.582 -2.887 1.00 78.56 90 ILE A O 1
ATOM 635 N N . VAL A 1 91 ? -27.427 15.549 -3.638 1.00 73.38 91 VAL A N 1
ATOM 636 C CA . VAL A 1 91 ? -27.544 15.887 -5.071 1.00 73.38 91 VAL A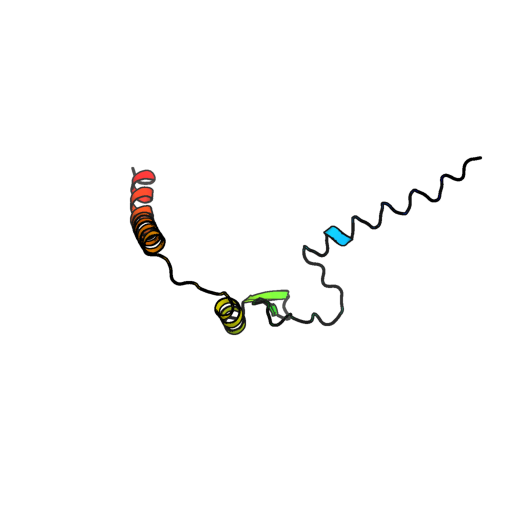 CA 1
ATOM 637 C C . VAL A 1 91 ? -28.969 15.695 -5.607 1.00 73.38 91 VAL A C 1
ATOM 639 O O . VAL A 1 91 ? -29.345 16.348 -6.576 1.00 73.38 91 VAL A O 1
ATOM 642 N N . GLY A 1 92 ? -29.758 14.800 -5.006 1.00 61.41 92 GLY A N 1
ATOM 643 C CA . GLY A 1 92 ? -31.124 14.476 -5.437 1.00 61.41 92 GLY A CA 1
ATOM 644 C C . GLY A 1 92 ? -32.250 15.098 -4.602 1.00 61.41 92 GLY A C 1
ATOM 645 O O . GLY A 1 92 ? -33.392 14.668 -4.765 1.00 61.41 92 GLY A O 1
ATOM 646 N N . GLY A 1 93 ? -31.932 16.026 -3.691 1.00 51.81 93 GLY A N 1
ATOM 647 C CA . GLY A 1 93 ? -32.882 16.733 -2.820 1.00 51.81 93 GLY A CA 1
ATOM 648 C C . GLY A 1 93 ? -33.266 18.112 -3.337 1.00 51.81 93 GLY A C 1
ATOM 649 O O . GLY A 1 93 ? -32.377 18.799 -3.885 1.00 51.81 93 GLY A O 1
#

Mean predicted aligned error: 17.49 Å

Secondary structure (DSSP, 8-state):
----SSSSSSTTSTTGGGSTTSS---SS-----TTSSEEE-TTS-EEE-HHHHHHHHHTS--PPPPHHHHHHHHHHHHHHHHHHHHHHHHH--

Organism: Zoogloea ramigera (NCBI:txid350)

Solvent-accessible surface area (backbone atoms only — not comparable to full-atom values): 6102 Å² total; per-residue (Å²): 134,80,93,73,78,81,75,74,70,71,74,72,62,70,66,64,69,68,51,64,83,63,83,68,88,77,94,56,89,76,76,74,55,74,79,47,33,65,43,78,44,96,87,75,48,75,42,74,38,67,69,37,38,49,53,48,57,70,66,50,87,76,78,82,74,50,74,67,55,49,52,51,50,52,53,52,50,52,51,58,70,47,42,64,60,57,49,47,60,66,74,74,103

Sequence (93 aa):
MKSRTARTRVLSISAAFALTACGGGSGGAASVDATQPVEVVVDGVAQISAARLGGVLGAVPVEPLSTAEQTSLMFMREEERLAPAKYAAIVGG

Foldseek 3Di:
DDPPPPPPPPPPPVVVVVCVVPDDDPDDDPPPPLLAQWDQDPVRDIDGHPVSVCVNVVPPDDDPDDPVRVVVVVVVVVCVVCVVVVVCVVVVD

pLDDT: mean 71.99, std 19.19, range [36.75, 96.69]